Protein AF-A0A5Q0P4W1-F1 (afdb_monomer)

pLDDT: mean 89.22, std 16.87, range [32.12, 98.62]

InterPro domains:
  IPR003615 HNH nuclease [PF13391] (48-100)

Sequence (147 aa):
MVNTSHLDTTSKFFEEASNFTSEAERLIKVRLLQNKFRKSLFELNPSCVVSGFNNSKFLIASHIKPWSLSNEEERIDPYNGVLLTPTFDRLFDQGFISFKLDGEILLSKELSLEDQSFFKIPQHLVIKPFLAQKEYLEFHFDEIFRS

Radius of gyration: 16.8 Å; Cα contacts (8 Å, |Δi|>4): 185; chains: 1; bounding box: 41×38×48 Å

Solvent-accessible surface area (backbone atoms only — not comparable to full-atom values): 8345 Å² total; pe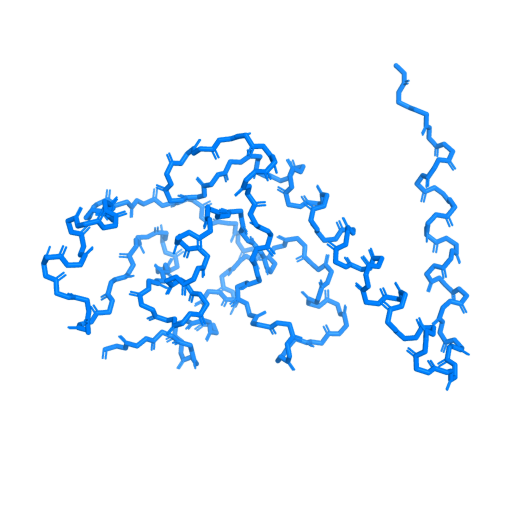r-residue (Å²): 134,83,75,70,72,65,64,59,54,52,55,54,50,59,67,66,56,78,71,62,84,50,69,68,49,49,52,51,51,51,54,52,43,52,51,50,23,40,53,45,33,49,73,74,50,59,32,16,73,86,78,62,54,53,64,70,91,58,46,41,72,40,51,49,46,48,67,90,81,36,55,82,65,54,56,49,38,46,51,33,44,48,34,20,41,68,67,55,37,54,34,39,79,67,6,44,32,51,48,46,89,79,16,40,62,39,74,18,77,83,58,47,74,66,53,37,58,74,72,62,57,74,91,85,44,67,45,83,69,55,81,76,26,41,69,28,36,50,47,26,53,74,75,46,37,44,118

Secondary structure (DSSP, 8-state):
---THHHHHHHHHHHHGGG--SHHHHHHHHHHHHHHHHHHHHHH--S-TTT----TTS-EEEESS-TTT--TTTTT-GGGEEEE-HHHHHHHHTTSEEE-TT-BEEE-TTS-HHHHHHTT--TT-B----GGGHHHHHHIIIII---

Organism: NCBI:txid2662362

Nearest PDB structures (foldseek):
  6yex-assembly1_B  TM=8.111E-01  e=8.938E-13  Vibrio campbellii
  6yjb-assembly1_A  TM=7.953E-01  e=1.291E-12  Vibrio campbellii
  6ghs-assembly1_A-2  TM=5.366E-01  e=4.914E-03  Thermocrispum agreste
  8umf-assembly1_A  TM=5.020E-01  e=2.195E-01  Parasutterella secunda

Structure (mmCIF, N/CA/C/O backbone):
data_AF-A0A5Q0P4W1-F1
#
_entry.id   AF-A0A5Q0P4W1-F1
#
loop_
_atom_site.group_PDB
_atom_site.id
_atom_site.type_symbol
_atom_site.label_atom_id
_atom_site.label_alt_id
_atom_site.label_comp_id
_atom_site.label_asym_id
_atom_site.label_entity_id
_atom_site.label_seq_id
_atom_site.pdbx_PDB_ins_code
_atom_site.Cartn_x
_atom_site.Cartn_y
_atom_site.Cartn_z
_atom_site.occupancy
_atom_site.B_iso_or_equiv
_atom_site.auth_seq_id
_atom_site.auth_comp_id
_atom_site.auth_asym_id
_atom_site.auth_atom_id
_atom_site.pdbx_PDB_model_num
ATOM 1 N N . MET A 1 1 ? 1.875 24.544 -19.695 1.00 35.25 1 MET A N 1
ATOM 2 C CA . MET A 1 1 ? 2.360 23.684 -20.795 1.00 35.25 1 MET A CA 1
ATOM 3 C C . MET A 1 1 ? 3.335 22.693 -20.184 1.00 35.25 1 MET A C 1
ATOM 5 O O . MET A 1 1 ? 4.423 23.098 -19.800 1.00 35.25 1 MET A O 1
ATOM 9 N N . VAL A 1 2 ? 2.907 21.451 -19.944 1.00 35.16 2 VAL A N 1
ATOM 10 C CA . VAL A 1 2 ? 3.794 20.418 -19.387 1.00 35.16 2 VAL A CA 1
ATOM 11 C C . VAL A 1 2 ? 4.708 19.951 -20.515 1.00 35.16 2 VAL A C 1
ATOM 13 O O . VAL A 1 2 ? 4.229 19.608 -21.591 1.00 35.16 2 VAL A O 1
ATOM 16 N N . ASN A 1 3 ? 6.016 20.031 -20.286 1.00 32.12 3 ASN A N 1
ATOM 17 C CA . ASN A 1 3 ? 7.054 19.715 -21.260 1.00 32.12 3 ASN A CA 1
ATOM 18 C C . ASN A 1 3 ? 7.019 18.204 -21.566 1.00 32.12 3 ASN A C 1
ATOM 20 O O . ASN A 1 3 ? 7.471 17.388 -20.764 1.00 32.12 3 ASN A O 1
ATOM 24 N N . THR A 1 4 ? 6.431 17.835 -22.704 1.00 35.47 4 THR A N 1
ATOM 25 C CA . THR A 1 4 ? 6.191 16.455 -23.163 1.00 35.47 4 THR A CA 1
ATOM 26 C C . THR A 1 4 ? 7.466 15.688 -23.536 1.00 35.47 4 THR A C 1
ATOM 28 O O . THR A 1 4 ? 7.410 14.485 -23.757 1.00 35.47 4 THR A O 1
ATOM 31 N N . SER A 1 5 ? 8.632 16.339 -23.538 1.00 40.62 5 SER A N 1
ATOM 32 C CA . SER A 1 5 ? 9.918 15.748 -23.937 1.00 40.62 5 SER A CA 1
ATOM 33 C C . 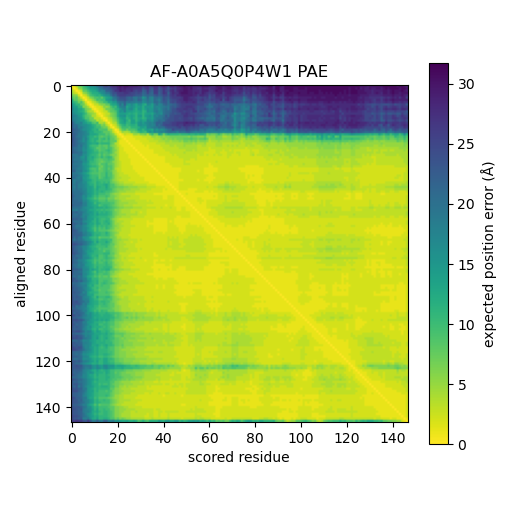SER A 1 5 ? 10.540 14.785 -22.915 1.00 40.62 5 SER A C 1
ATOM 35 O O . SER A 1 5 ? 11.374 13.960 -23.286 1.00 40.62 5 SER A O 1
ATOM 37 N N . HIS A 1 6 ? 10.149 14.857 -21.637 1.00 41.09 6 HIS A N 1
ATOM 38 C CA . HIS A 1 6 ? 10.786 14.077 -20.564 1.00 41.09 6 HIS A CA 1
ATOM 39 C C . HIS A 1 6 ? 10.165 12.684 -20.344 1.00 41.09 6 HIS A C 1
ATOM 41 O O . HIS A 1 6 ? 10.845 11.771 -19.869 1.00 41.09 6 HIS A O 1
ATOM 47 N N . LEU A 1 7 ? 8.880 12.526 -20.689 1.00 40.88 7 LEU A N 1
ATOM 48 C CA . LEU A 1 7 ? 8.149 11.250 -20.650 1.00 40.88 7 LEU A CA 1
ATOM 49 C C . LEU A 1 7 ? 8.605 10.311 -21.779 1.00 40.88 7 LEU A C 1
ATOM 51 O O . LEU A 1 7 ? 8.727 9.107 -21.570 1.00 40.88 7 LEU A O 1
ATOM 55 N N . ASP A 1 8 ? 8.944 10.888 -22.932 1.00 47.66 8 ASP A N 1
ATOM 56 C CA . ASP A 1 8 ? 9.359 10.177 -24.149 1.00 47.66 8 ASP A CA 1
ATOM 57 C C . ASP A 1 8 ? 10.779 9.586 -24.061 1.00 47.66 8 ASP A C 1
ATOM 59 O O . ASP A 1 8 ? 11.125 8.608 -24.723 1.00 47.66 8 ASP A O 1
ATOM 63 N N . THR A 1 9 ? 11.631 10.169 -23.214 1.00 48.12 9 THR A N 1
ATOM 64 C CA . THR A 1 9 ? 12.982 9.650 -22.954 1.00 48.12 9 THR A CA 1
ATOM 65 C C . THR A 1 9 ? 12.962 8.482 -21.978 1.00 48.12 9 THR A C 1
ATOM 67 O O . THR A 1 9 ? 13.799 7.590 -22.073 1.00 48.12 9 THR A O 1
ATOM 70 N N . THR A 1 10 ? 12.020 8.478 -21.028 1.00 52.41 10 THR A N 1
ATOM 71 C CA . THR A 1 10 ? 11.932 7.414 -20.022 1.00 52.41 10 THR A CA 1
ATOM 72 C C . THR A 1 10 ? 11.382 6.131 -20.631 1.00 52.41 10 THR A C 1
ATOM 74 O O . THR A 1 10 ? 11.939 5.073 -20.369 1.00 52.41 10 THR A O 1
ATOM 77 N N . SER A 1 11 ? 10.348 6.216 -21.474 1.00 54.31 11 SER A N 1
ATOM 78 C CA . SER A 1 11 ? 9.784 5.073 -22.211 1.00 54.31 11 SER A CA 1
ATOM 79 C C . SER A 1 11 ? 10.818 4.369 -23.097 1.00 54.31 11 SER A C 1
ATOM 81 O O . SER A 1 11 ? 10.976 3.158 -22.971 1.00 54.31 11 SER A O 1
ATOM 83 N N . LYS A 1 12 ? 11.592 5.119 -23.895 1.00 53.59 12 LYS A N 1
ATOM 84 C CA . LYS A 1 12 ? 12.698 4.570 -24.706 1.00 53.59 12 LYS A CA 1
ATOM 85 C C . LYS A 1 12 ? 13.785 3.8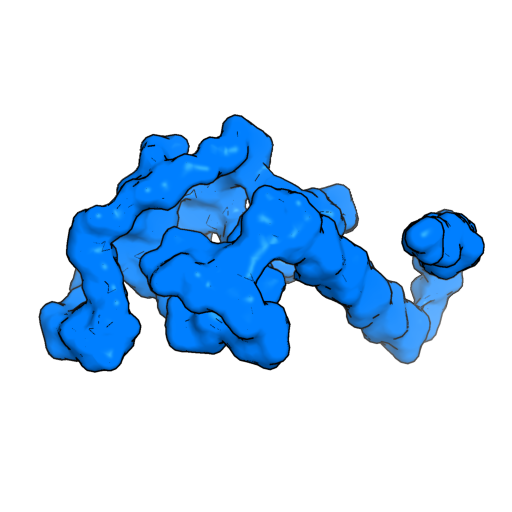87 -23.874 1.00 53.59 12 LYS A C 1
ATOM 87 O O . LYS A 1 12 ? 14.263 2.821 -24.240 1.00 53.59 12 LYS A O 1
ATOM 92 N N . PHE A 1 13 ? 14.132 4.458 -22.720 1.00 58.50 13 PHE A N 1
ATOM 93 C CA . PHE A 1 13 ? 15.086 3.838 -21.796 1.00 58.50 13 PHE A CA 1
ATOM 94 C C . PHE A 1 13 ? 14.594 2.486 -21.261 1.00 58.50 13 PHE A C 1
ATOM 96 O O . PHE A 1 13 ? 15.400 1.591 -21.027 1.00 58.50 13 PHE A O 1
ATOM 103 N N . PHE A 1 14 ? 13.282 2.325 -21.046 1.00 53.34 14 PHE A N 1
ATOM 104 C CA . PHE A 1 14 ? 12.708 1.063 -20.572 1.00 53.34 14 PHE A CA 1
ATOM 105 C C . PHE A 1 14 ? 12.690 -0.034 -21.649 1.00 53.34 14 PHE A C 1
ATOM 107 O O . PHE A 1 14 ? 12.803 -1.202 -21.284 1.00 53.34 14 PHE A O 1
ATOM 114 N N . GLU A 1 15 ? 12.599 0.317 -22.936 1.00 55.91 15 GLU A N 1
ATOM 115 C CA . GLU A 1 15 ? 12.743 -0.645 -24.043 1.00 55.91 15 GLU A CA 1
ATOM 116 C C . GLU A 1 15 ? 14.193 -1.139 -24.190 1.00 55.91 15 GLU A C 1
ATOM 118 O O . GLU A 1 15 ? 14.415 -2.333 -24.367 1.00 55.91 15 GLU A O 1
ATOM 123 N N . GLU A 1 16 ? 15.194 -0.265 -24.032 1.00 54.28 16 GLU A N 1
ATOM 124 C CA . GLU A 1 16 ? 16.622 -0.646 -24.088 1.00 54.28 16 GLU A CA 1
ATOM 125 C C . GLU A 1 16 ? 17.109 -1.379 -22.816 1.00 54.28 16 GLU A C 1
ATOM 127 O O . GLU A 1 16 ? 18.075 -2.146 -22.844 1.00 54.28 16 GLU A O 1
ATOM 132 N N . ALA A 1 17 ? 16.405 -1.199 -21.694 1.00 54.72 17 ALA A N 1
ATOM 133 C CA . ALA A 1 17 ? 16.688 -1.790 -20.383 1.00 54.72 17 ALA A CA 1
ATOM 134 C C . ALA A 1 17 ? 16.491 -3.318 -20.283 1.00 54.72 17 ALA A C 1
ATOM 136 O O . ALA A 1 17 ? 16.680 -3.897 -19.204 1.00 54.72 17 ALA A O 1
ATOM 137 N N . SER A 1 18 ? 16.088 -3.997 -21.360 1.00 54.84 18 SER A N 1
ATOM 138 C CA . SER A 1 18 ? 15.967 -5.460 -21.382 1.00 54.84 18 SER A CA 1
ATOM 139 C C . SER A 1 18 ? 17.326 -6.178 -21.320 1.00 54.84 18 SER A C 1
ATOM 141 O O . SER A 1 18 ? 17.363 -7.363 -21.007 1.00 54.84 18 SER A O 1
ATOM 143 N N . ASN A 1 19 ? 18.437 -5.465 -21.560 1.00 56.41 19 ASN A N 1
ATOM 144 C CA . ASN A 1 19 ? 19.794 -6.021 -21.674 1.00 56.41 19 ASN A CA 1
ATOM 145 C C . ASN A 1 19 ? 20.741 -5.678 -20.507 1.00 56.41 19 ASN A C 1
ATOM 147 O O . ASN A 1 19 ? 21.957 -5.800 -20.642 1.00 56.41 19 ASN A O 1
ATOM 151 N N . PHE A 1 20 ? 20.224 -5.258 -19.352 1.00 66.44 20 PHE A N 1
ATOM 152 C CA . PHE A 1 20 ? 21.071 -4.973 -18.189 1.00 66.44 20 PHE A CA 1
ATOM 153 C C . PHE A 1 20 ? 21.687 -6.250 -17.599 1.00 66.44 20 PHE A C 1
ATOM 155 O O . PHE A 1 20 ? 20.984 -7.128 -17.088 1.00 66.44 20 PHE A O 1
ATOM 162 N N . THR A 1 21 ? 23.016 -6.340 -17.647 1.00 72.19 21 THR A N 1
ATOM 163 C CA . THR A 1 21 ? 23.778 -7.539 -17.251 1.00 72.19 21 THR A CA 1
ATOM 164 C C . THR A 1 21 ? 24.483 -7.378 -15.907 1.00 72.19 21 THR A C 1
ATOM 166 O O . THR A 1 21 ? 24.791 -8.380 -15.262 1.00 72.19 21 THR A O 1
ATOM 169 N N . SER A 1 22 ? 24.681 -6.143 -15.437 1.00 86.69 22 SER A N 1
ATOM 170 C CA . SER A 1 22 ? 25.332 -5.856 -14.156 1.00 86.69 22 SER A CA 1
ATOM 171 C C . SER A 1 22 ? 24.339 -5.600 -13.014 1.00 86.69 22 SER A C 1
ATOM 173 O O . SER A 1 22 ? 23.192 -5.192 -13.213 1.00 86.69 22 SER A O 1
ATOM 175 N N . GLU A 1 23 ? 24.791 -5.805 -11.776 1.00 86.69 23 GLU A N 1
ATOM 176 C CA . GLU A 1 23 ? 24.004 -5.507 -10.571 1.00 86.69 23 GLU A CA 1
ATOM 177 C C . GLU A 1 23 ? 23.666 -4.012 -10.454 1.00 86.69 23 GLU A C 1
ATOM 179 O O . GLU A 1 23 ? 22.534 -3.651 -10.130 1.00 86.69 23 GLU A O 1
ATOM 184 N N . ALA A 1 24 ? 24.616 -3.139 -10.802 1.00 85.88 24 ALA A N 1
ATOM 185 C CA . ALA A 1 24 ? 24.420 -1.692 -10.791 1.00 85.88 24 ALA A CA 1
ATOM 186 C C . ALA A 1 24 ? 23.277 -1.260 -11.724 1.00 85.88 24 ALA A C 1
ATOM 188 O O . ALA A 1 24 ? 22.408 -0.480 -11.333 1.00 85.88 24 ALA A O 1
ATOM 189 N N . GLU A 1 25 ? 23.231 -1.807 -12.938 1.00 85.56 25 GLU A N 1
ATOM 190 C CA . GLU A 1 25 ? 22.163 -1.521 -13.896 1.00 85.56 25 GLU A CA 1
ATOM 191 C C . GLU A 1 25 ? 20.798 -2.037 -13.420 1.00 85.56 25 GLU A C 1
ATOM 193 O O . GLU A 1 25 ? 19.788 -1.339 -13.548 1.00 85.56 25 GLU A O 1
ATOM 198 N N . ARG A 1 26 ? 20.755 -3.225 -12.799 1.00 85.12 26 ARG A N 1
ATOM 199 C CA . ARG A 1 26 ? 19.524 -3.764 -12.199 1.00 85.12 26 ARG A CA 1
ATOM 200 C C . ARG A 1 26 ? 18.986 -2.854 -11.093 1.00 85.12 26 ARG A C 1
ATOM 202 O O . ARG A 1 26 ? 17.787 -2.578 -11.071 1.00 85.12 26 ARG A O 1
ATOM 209 N N . LEU A 1 27 ? 19.851 -2.336 -10.219 1.00 88.00 27 LEU A N 1
ATOM 210 C CA . LEU A 1 27 ? 19.461 -1.386 -9.168 1.00 88.00 27 LEU A CA 1
ATOM 211 C C . LEU A 1 27 ? 18.920 -0.072 -9.750 1.00 88.00 27 LEU A C 1
ATOM 213 O O . LEU A 1 27 ? 17.918 0.457 -9.262 1.00 88.00 27 LEU A O 1
ATOM 217 N N . ILE A 1 28 ? 19.537 0.434 -10.822 1.00 90.38 28 ILE A N 1
ATOM 218 C CA . ILE A 1 28 ? 19.043 1.619 -11.536 1.00 90.38 28 ILE A CA 1
ATOM 219 C C . ILE A 1 28 ? 17.652 1.346 -12.119 1.00 90.38 28 ILE A C 1
ATOM 221 O O . ILE A 1 28 ? 16.741 2.149 -11.899 1.00 90.38 28 ILE A O 1
ATOM 225 N N . LYS A 1 29 ? 17.452 0.201 -12.789 1.00 87.69 29 LYS A N 1
ATOM 226 C CA . LYS A 1 29 ? 16.146 -0.202 -13.340 1.00 87.69 29 LYS A CA 1
ATOM 227 C C . LYS A 1 29 ? 15.072 -0.226 -12.253 1.00 87.69 29 LYS A C 1
ATOM 229 O O . LYS A 1 29 ? 14.034 0.409 -12.423 1.00 87.69 29 LYS A O 1
ATOM 234 N N . VAL A 1 30 ? 15.329 -0.883 -11.117 1.00 89.94 30 VAL A N 1
ATOM 235 C CA . VAL A 1 30 ? 14.384 -0.938 -9.983 1.00 89.94 30 VAL A CA 1
ATOM 236 C C . VAL A 1 30 ? 14.008 0.467 -9.512 1.00 89.94 30 VAL A C 1
ATOM 238 O O . VAL A 1 30 ? 12.824 0.774 -9.375 1.00 89.94 30 VAL A O 1
ATOM 241 N N . ARG A 1 31 ? 14.991 1.357 -9.335 1.00 91.50 31 ARG A N 1
ATOM 242 C CA . ARG A 1 31 ? 14.744 2.737 -8.895 1.00 91.50 31 ARG A CA 1
ATOM 243 C C . ARG A 1 31 ? 13.884 3.521 -9.888 1.00 91.50 31 ARG A C 1
ATOM 245 O O . ARG A 1 31 ? 13.014 4.289 -9.478 1.00 91.50 31 ARG A O 1
ATOM 252 N N . LEU A 1 32 ? 14.115 3.350 -11.189 1.00 92.12 32 LEU A N 1
ATOM 253 C CA . LEU A 1 32 ? 13.318 3.999 -12.232 1.00 92.12 32 LEU A CA 1
ATOM 254 C C . LEU A 1 32 ? 11.874 3.484 -12.247 1.00 92.12 32 LEU A C 1
ATOM 256 O O . LEU A 1 32 ? 10.948 4.294 -12.315 1.00 92.12 32 LEU A O 1
ATOM 260 N N . LEU A 1 33 ? 11.679 2.168 -12.128 1.00 92.81 33 LEU A N 1
ATOM 261 C CA . LEU A 1 33 ? 10.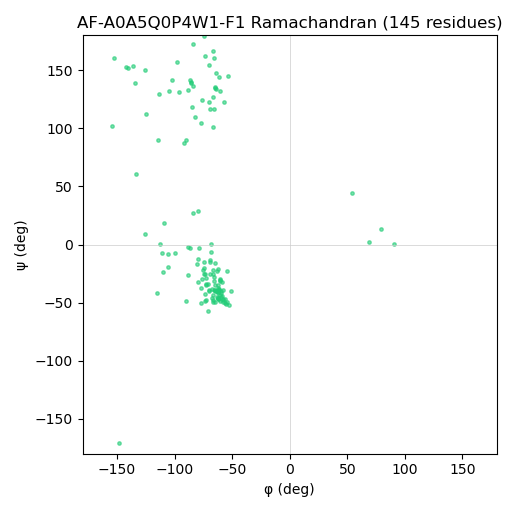352 1.549 -12.065 1.00 92.81 33 LEU A CA 1
ATOM 262 C C . LEU A 1 33 ? 9.574 2.019 -10.830 1.00 92.81 33 LEU A C 1
ATOM 264 O O . LEU A 1 33 ? 8.438 2.462 -10.969 1.00 92.81 33 LEU A O 1
ATOM 268 N N . GLN A 1 34 ? 10.199 2.035 -9.649 1.00 93.50 34 GLN A N 1
ATOM 269 C CA . GLN A 1 34 ? 9.566 2.547 -8.428 1.00 93.50 34 GLN A CA 1
ATOM 270 C C . GLN A 1 34 ? 9.192 4.030 -8.542 1.00 93.50 34 GLN A C 1
ATOM 272 O O . GLN A 1 34 ? 8.113 4.437 -8.114 1.00 93.50 34 GLN A O 1
ATOM 277 N N . ASN A 1 35 ? 10.044 4.850 -9.167 1.00 94.94 35 ASN A N 1
ATOM 278 C CA . ASN A 1 35 ? 9.723 6.255 -9.421 1.00 94.94 35 ASN A CA 1
ATOM 279 C C . ASN A 1 35 ? 8.528 6.413 -10.374 1.00 94.94 35 ASN A C 1
ATOM 281 O O . ASN A 1 35 ? 7.699 7.300 -10.164 1.00 94.94 35 ASN A O 1
ATOM 285 N N . LYS A 1 36 ? 8.436 5.579 -11.417 1.00 94.62 36 LYS A N 1
ATOM 286 C CA . LYS A 1 36 ? 7.305 5.571 -12.357 1.00 94.62 36 LYS A CA 1
ATOM 287 C C . LYS A 1 36 ? 6.015 5.148 -11.655 1.00 94.62 36 LYS A C 1
ATOM 289 O O . LYS A 1 36 ? 5.020 5.865 -11.745 1.00 94.62 36 LYS A O 1
ATOM 294 N N . PHE A 1 37 ? 6.055 4.047 -10.910 1.00 96.94 37 PHE A N 1
ATOM 295 C CA . PHE A 1 37 ? 4.937 3.558 -10.105 1.00 96.94 37 PHE A CA 1
ATOM 296 C C . PHE A 1 37 ? 4.439 4.636 -9.136 1.00 96.94 37 PHE A C 1
ATOM 298 O O . PHE A 1 37 ? 3.272 5.022 -9.174 1.00 96.94 37 PHE A O 1
ATOM 305 N N . ARG A 1 38 ? 5.354 5.239 -8.364 1.00 97.38 38 ARG A N 1
ATOM 306 C CA . ARG A 1 38 ? 5.032 6.332 -7.441 1.00 97.38 38 ARG A CA 1
ATOM 307 C C . ARG A 1 38 ? 4.321 7.488 -8.138 1.00 97.38 38 ARG A C 1
ATOM 309 O O . ARG A 1 38 ? 3.307 7.952 -7.632 1.00 97.38 38 ARG A O 1
ATOM 316 N N . LYS A 1 39 ? 4.844 7.979 -9.268 1.00 97.00 39 LYS A N 1
ATOM 317 C CA . LYS A 1 39 ? 4.210 9.082 -10.015 1.00 97.00 39 LYS A CA 1
ATOM 318 C C . LYS A 1 39 ? 2.786 8.724 -10.441 1.00 97.00 39 LYS A C 1
ATOM 320 O O . LYS A 1 39 ? 1.883 9.524 -10.230 1.00 97.00 39 LYS A O 1
ATOM 325 N N . SER A 1 40 ? 2.603 7.507 -10.943 1.00 96.94 40 SER A N 1
ATOM 326 C CA . SER A 1 40 ? 1.308 7.006 -11.413 1.00 96.94 40 SER A CA 1
ATOM 327 C C . SER A 1 40 ? 0.272 6.948 -10.278 1.00 96.94 40 SER A C 1
ATOM 329 O O . SER A 1 40 ? -0.876 7.332 -10.473 1.00 96.94 40 SER A O 1
ATOM 331 N N . LEU A 1 41 ? 0.679 6.577 -9.055 1.00 96.81 41 LEU A N 1
ATOM 332 C CA . LEU A 1 41 ? -0.210 6.624 -7.884 1.00 96.81 41 LEU A CA 1
ATOM 333 C C . LEU A 1 41 ? -0.648 8.043 -7.511 1.00 96.81 41 LEU A C 1
ATOM 335 O O . LEU A 1 41 ? -1.807 8.253 -7.161 1.00 96.81 41 LEU A O 1
ATOM 339 N N . PHE A 1 42 ? 0.253 9.026 -7.594 1.00 96.88 42 PHE A N 1
ATOM 340 C CA . PHE A 1 42 ? -0.104 10.425 -7.336 1.00 96.88 42 PHE A CA 1
ATOM 341 C C . PHE A 1 42 ? -1.073 10.990 -8.377 1.00 96.88 42 PHE A C 1
ATOM 343 O O . PHE A 1 42 ? -1.880 11.851 -8.035 1.00 96.88 42 PHE A O 1
ATOM 350 N N . GLU A 1 43 ? -1.005 10.521 -9.623 1.00 96.44 43 GLU A N 1
ATOM 351 C CA . GLU A 1 43 ? -1.973 10.875 -10.666 1.00 96.44 43 GLU A CA 1
ATOM 352 C C . GLU A 1 43 ? -3.345 10.231 -10.411 1.00 96.44 43 GLU A C 1
ATOM 354 O O . GLU A 1 43 ? -4.368 10.857 -10.683 1.00 96.44 43 GLU A O 1
ATOM 359 N N . LEU A 1 44 ? -3.373 9.018 -9.842 1.00 94.38 44 LEU A N 1
ATOM 360 C CA . LEU A 1 44 ? -4.600 8.274 -9.552 1.00 94.38 44 LEU A CA 1
ATOM 361 C C . LEU A 1 44 ? -5.336 8.794 -8.304 1.00 94.38 44 LEU A C 1
ATOM 363 O O . LEU A 1 44 ? -6.540 9.045 -8.348 1.00 94.38 44 LEU A O 1
ATOM 367 N N . ASN A 1 45 ? -4.627 8.950 -7.182 1.00 93.50 45 ASN A N 1
ATOM 368 C CA . ASN A 1 45 ? -5.173 9.472 -5.929 1.00 93.50 45 ASN A CA 1
ATOM 369 C C . ASN A 1 45 ? -4.053 10.108 -5.074 1.00 93.50 45 ASN A C 1
ATOM 371 O O . ASN A 1 45 ? -3.317 9.381 -4.408 1.00 93.50 45 ASN A O 1
ATOM 375 N N . PRO A 1 46 ? -3.918 11.449 -5.029 1.00 96.62 46 PRO A N 1
ATOM 376 C CA . PRO A 1 46 ? -2.773 12.145 -4.426 1.00 96.62 46 PRO A CA 1
ATOM 377 C C . PRO A 1 46 ? -2.827 12.262 -2.888 1.00 96.62 46 PRO A C 1
ATOM 379 O O . PRO A 1 46 ? -2.303 13.221 -2.316 1.00 96.62 46 PRO A O 1
ATOM 382 N N . SER A 1 47 ? -3.473 11.325 -2.193 1.00 97.88 47 SER A N 1
ATOM 383 C CA . SER A 1 47 ? -3.650 11.376 -0.739 1.00 97.88 47 SER A CA 1
ATOM 384 C C . SER A 1 47 ? -3.529 10.004 -0.085 1.00 97.88 47 SER A C 1
ATOM 386 O O . SER A 1 47 ? -3.804 8.982 -0.706 1.00 97.88 47 SER A O 1
ATOM 388 N N . CYS A 1 48 ? -3.115 9.991 1.184 1.00 98.31 48 CYS A N 1
ATOM 389 C CA . CYS A 1 48 ? -3.112 8.793 2.011 1.00 98.31 48 CYS A CA 1
ATOM 390 C C . CYS A 1 48 ? -4.521 8.200 2.069 1.00 98.31 48 CYS A C 1
ATOM 392 O O . CYS A 1 48 ? -5.438 8.877 2.537 1.00 98.31 48 CYS A O 1
ATOM 394 N N . VAL A 1 49 ? -4.687 6.938 1.676 1.00 97.50 49 VAL A N 1
ATOM 395 C CA . VAL A 1 49 ? -6.013 6.298 1.651 1.00 97.50 49 VAL A CA 1
ATOM 396 C C . VAL A 1 49 ? -6.610 6.110 3.052 1.00 97.50 49 VAL A C 1
ATOM 398 O O . VAL A 1 49 ? -7.825 6.031 3.183 1.00 97.50 49 VAL A O 1
ATOM 401 N N . VAL A 1 50 ? -5.773 6.101 4.100 1.00 97.62 50 VAL A N 1
ATOM 402 C CA . VAL A 1 50 ? -6.213 5.946 5.497 1.00 97.62 50 VAL A CA 1
ATOM 403 C C . VAL A 1 50 ? -6.517 7.283 6.177 1.00 97.62 50 VAL A C 1
ATOM 405 O O . VAL A 1 50 ? -7.560 7.434 6.804 1.00 97.62 50 VAL A O 1
ATOM 408 N N . SER A 1 51 ? -5.617 8.266 6.076 1.00 96.56 51 SER A N 1
ATOM 409 C CA . SER A 1 51 ? -5.738 9.538 6.813 1.00 96.56 51 SER A CA 1
ATOM 410 C C . SER A 1 51 ? -6.152 10.743 5.980 1.00 96.56 51 SER A C 1
ATOM 412 O O . SER A 1 51 ? -6.333 11.823 6.539 1.00 96.56 51 SER A O 1
ATOM 414 N N . GLY A 1 52 ? -6.214 10.621 4.653 1.00 96.69 52 GLY A N 1
ATOM 415 C CA . GLY A 1 52 ? -6.434 11.748 3.742 1.00 96.69 52 GLY A CA 1
ATOM 416 C C . GLY A 1 52 ? -5.266 12.743 3.664 1.00 96.69 52 GLY A C 1
ATOM 417 O O . GLY A 1 52 ? -5.350 13.741 2.949 1.00 96.69 52 GLY A O 1
ATOM 418 N N . PHE A 1 53 ? -4.158 12.499 4.373 1.00 97.75 53 PHE A N 1
ATOM 419 C CA . PHE A 1 53 ? -2.973 13.355 4.335 1.00 97.75 53 PHE A CA 1
ATOM 420 C C . PHE A 1 53 ? -2.388 13.421 2.917 1.00 97.75 53 PHE A C 1
ATOM 422 O O . PHE A 1 53 ? -2.190 12.387 2.290 1.00 97.75 53 PHE A O 1
ATOM 429 N N . ASN A 1 54 ? -2.084 14.615 2.405 1.00 97.69 54 ASN A N 1
ATOM 430 C CA . ASN A 1 54 ? -1.776 14.824 0.981 1.00 97.69 54 ASN A CA 1
ATOM 431 C C . ASN A 1 54 ? -0.433 15.529 0.709 1.00 97.69 54 ASN A C 1
ATOM 433 O O . ASN A 1 54 ? -0.133 15.879 -0.433 1.00 97.69 54 ASN A O 1
ATOM 437 N N . ASN A 1 55 ? 0.418 15.729 1.723 1.00 97.69 55 ASN A N 1
ATOM 438 C CA . ASN A 1 55 ? 1.764 16.246 1.475 1.00 97.69 55 ASN A CA 1
ATOM 439 C C . ASN A 1 55 ? 2.655 15.128 0.923 1.00 97.69 55 ASN A C 1
ATOM 441 O O . ASN A 1 55 ? 3.142 14.264 1.657 1.00 97.69 55 ASN A O 1
ATOM 445 N N . SER A 1 56 ? 2.899 15.193 -0.384 1.00 96.50 56 SER A N 1
ATOM 446 C CA . SER A 1 56 ? 3.620 14.182 -1.157 1.00 96.50 56 SER A CA 1
ATOM 447 C C . SER A 1 56 ? 5.012 13.837 -0.626 1.00 96.50 56 SER A C 1
ATOM 449 O O . SER A 1 56 ? 5.496 12.737 -0.886 1.00 96.50 56 SER A O 1
ATOM 451 N N . LYS A 1 57 ? 5.655 14.728 0.140 1.00 97.06 57 LYS A N 1
ATOM 452 C CA . LYS A 1 57 ? 6.982 14.491 0.729 1.00 97.06 57 LYS A CA 1
ATOM 453 C C . LYS A 1 57 ? 6.991 13.384 1.783 1.00 97.06 57 LYS A C 1
ATOM 455 O O . LYS A 1 57 ? 8.040 12.791 1.998 1.00 97.06 57 LYS A O 1
ATOM 460 N N . PHE A 1 58 ? 5.854 13.117 2.424 1.00 97.62 58 PHE A N 1
ATOM 461 C CA . PHE A 1 58 ? 5.756 12.124 3.500 1.00 97.62 58 PHE A CA 1
ATOM 462 C C . PHE A 1 58 ? 4.907 10.911 3.129 1.00 97.62 58 PHE A C 1
ATOM 464 O O . PHE A 1 58 ? 4.735 10.024 3.955 1.00 97.62 58 PHE A O 1
ATOM 471 N N . LEU A 1 59 ? 4.360 10.865 1.916 1.00 98.50 59 LEU A N 1
ATOM 472 C CA . LEU A 1 59 ? 3.606 9.704 1.459 1.00 98.50 59 LEU A CA 1
ATOM 473 C C . LEU A 1 59 ? 4.543 8.663 0.860 1.00 98.50 59 LEU A C 1
ATOM 475 O O . LEU A 1 59 ? 5.462 9.004 0.111 1.00 98.50 59 LEU A O 1
ATOM 479 N N . ILE A 1 60 ? 4.271 7.400 1.141 1.00 98.44 60 ILE A N 1
ATOM 480 C CA . ILE A 1 60 ? 4.921 6.232 0.558 1.00 98.44 60 ILE A CA 1
ATOM 481 C C . ILE A 1 60 ? 3.981 5.652 -0.498 1.00 98.44 60 ILE A C 1
ATOM 483 O O . ILE A 1 60 ? 2.764 5.692 -0.345 1.00 98.44 60 ILE A O 1
ATOM 487 N N . ALA A 1 61 ? 4.567 5.195 -1.602 1.00 98.12 61 ALA A N 1
ATOM 488 C CA . ALA A 1 61 ? 3.872 4.437 -2.633 1.00 98.12 61 ALA A CA 1
ATOM 489 C C . ALA A 1 61 ? 3.991 2.960 -2.255 1.00 98.12 61 ALA A C 1
ATOM 491 O O . ALA A 1 61 ? 4.996 2.338 -2.595 1.00 98.12 61 ALA A O 1
ATOM 492 N N . SER A 1 62 ? 3.025 2.465 -1.485 1.00 98.19 62 SER A N 1
ATOM 493 C CA . SER A 1 62 ? 2.996 1.083 -1.001 1.00 98.19 62 SER A CA 1
ATOM 494 C C . SER A 1 62 ? 2.354 0.192 -2.058 1.00 98.19 62 SER A C 1
ATOM 496 O O . SER A 1 62 ? 1.378 0.595 -2.701 1.00 98.19 62 SER A O 1
ATOM 498 N N . HIS A 1 63 ? 2.919 -0.999 -2.255 1.00 98.44 63 HIS A N 1
ATOM 499 C CA . HIS A 1 63 ? 2.332 -2.022 -3.114 1.00 98.44 63 HIS A CA 1
ATOM 500 C C . HIS A 1 63 ? 1.286 -2.818 -2.336 1.00 98.44 63 HIS A C 1
ATOM 502 O O . HIS A 1 63 ? 1.546 -3.231 -1.211 1.00 98.44 63 HIS A O 1
ATOM 508 N N . ILE A 1 64 ? 0.133 -3.089 -2.952 1.00 98.44 64 ILE A N 1
ATOM 509 C CA . ILE A 1 64 ? -0.898 -3.940 -2.343 1.00 98.44 64 ILE A CA 1
ATOM 510 C C . ILE A 1 64 ? -0.413 -5.395 -2.335 1.00 98.44 64 ILE A C 1
ATOM 512 O O . ILE A 1 64 ? -0.253 -5.996 -1.279 1.00 98.44 64 ILE A O 1
ATOM 516 N N . LYS A 1 65 ? -0.082 -5.948 -3.503 1.00 98.31 65 LYS A N 1
ATOM 517 C CA . LYS A 1 65 ? 0.690 -7.186 -3.622 1.00 98.31 65 LYS A CA 1
ATOM 518 C C . LYS A 1 65 ? 2.179 -6.841 -3.549 1.00 98.31 65 LYS A C 1
ATOM 520 O O . LYS A 1 65 ? 2.665 -6.144 -4.441 1.00 98.31 65 LYS A O 1
ATOM 525 N N . PRO A 1 66 ? 2.945 -7.335 -2.558 1.00 97.56 66 PRO A N 1
ATOM 526 C CA . PRO A 1 66 ? 4.330 -6.913 -2.356 1.00 97.56 66 PRO A CA 1
ATOM 527 C C . PRO A 1 66 ? 5.213 -7.046 -3.604 1.00 97.56 66 PRO A C 1
ATOM 529 O O . PRO A 1 66 ? 5.101 -8.002 -4.376 1.00 97.56 66 PRO A O 1
ATOM 532 N N . TRP A 1 67 ? 6.160 -6.118 -3.772 1.00 95.75 67 TRP A N 1
ATOM 533 C CA . TRP A 1 67 ? 7.086 -6.076 -4.915 1.00 95.75 67 TRP A CA 1
ATOM 534 C C . TRP A 1 67 ? 7.811 -7.408 -5.176 1.00 95.75 67 TRP A C 1
ATOM 536 O O . TRP A 1 67 ? 8.019 -7.803 -6.328 1.00 95.75 67 TRP A O 1
ATOM 546 N N . SER A 1 68 ? 8.222 -8.095 -4.106 1.00 95.25 68 SER A N 1
ATOM 547 C CA . SER A 1 68 ? 8.934 -9.377 -4.165 1.00 95.25 68 SER A CA 1
ATOM 548 C C . SER A 1 68 ? 8.081 -10.511 -4.733 1.00 95.25 68 SER A C 1
ATOM 550 O O . SER A 1 68 ? 8.637 -11.421 -5.342 1.00 95.25 68 SER A O 1
ATOM 552 N N . LEU A 1 69 ? 6.759 -10.435 -4.566 1.00 97.00 69 LEU A N 1
ATOM 553 C CA . LEU A 1 69 ? 5.780 -11.420 -5.034 1.00 97.00 69 LEU A CA 1
ATOM 554 C C . LEU A 1 69 ? 5.106 -10.995 -6.347 1.00 97.00 69 LEU A C 1
ATOM 556 O O . LEU A 1 69 ? 4.370 -11.774 -6.947 1.00 97.00 69 LEU A O 1
ATOM 560 N N . SER A 1 70 ? 5.366 -9.767 -6.795 1.00 97.12 70 SER A N 1
ATOM 561 C CA . SER A 1 70 ? 4.825 -9.202 -8.026 1.00 97.12 70 SER A CA 1
ATOM 562 C C . SER A 1 70 ? 5.680 -9.547 -9.250 1.00 97.12 70 SER A C 1
ATOM 564 O O . SER A 1 70 ? 6.917 -9.515 -9.192 1.00 97.12 70 SER A O 1
ATOM 566 N N . ASN A 1 71 ? 5.019 -9.820 -10.374 1.00 95.62 71 ASN A N 1
ATOM 567 C CA . ASN A 1 71 ? 5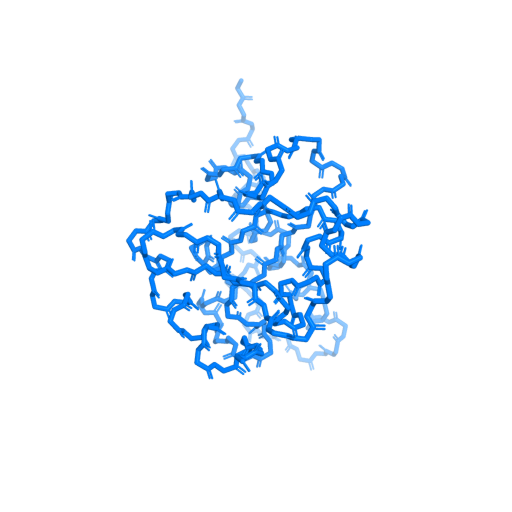.627 -9.931 -11.699 1.00 95.62 71 ASN A CA 1
ATOM 568 C C . ASN A 1 71 ? 6.010 -8.540 -12.264 1.00 95.62 71 ASN A C 1
ATOM 570 O O . ASN A 1 71 ? 5.845 -7.514 -11.602 1.00 95.62 71 ASN A O 1
ATOM 574 N N . GLU A 1 72 ? 6.592 -8.481 -13.467 1.00 91.88 72 GLU A N 1
ATOM 575 C CA . GLU A 1 72 ? 7.071 -7.210 -14.037 1.00 91.88 72 GLU A CA 1
ATOM 576 C C . GLU A 1 72 ? 5.953 -6.198 -14.329 1.00 91.88 72 GLU A C 1
ATOM 578 O O . GLU A 1 72 ? 6.172 -5.000 -14.139 1.00 91.88 72 GLU A O 1
ATOM 583 N N . GLU A 1 73 ? 4.772 -6.666 -14.736 1.00 94.56 73 GLU A N 1
ATOM 584 C CA . GLU A 1 73 ? 3.603 -5.829 -15.026 1.00 94.56 73 GLU A CA 1
ATOM 585 C C . GLU A 1 73 ? 2.990 -5.296 -13.724 1.00 94.56 73 GLU A C 1
ATOM 587 O O . GLU A 1 73 ? 2.822 -4.088 -13.560 1.00 94.56 73 GLU A O 1
ATOM 592 N N . GLU A 1 74 ? 2.787 -6.177 -12.742 1.00 96.88 74 GLU A N 1
ATOM 593 C CA . GLU A 1 74 ? 2.238 -5.853 -11.417 1.00 96.88 74 GLU A CA 1
ATOM 594 C C . GLU A 1 74 ? 3.108 -4.838 -10.653 1.00 96.88 74 GLU A C 1
ATOM 596 O O . GLU A 1 74 ? 2.607 -4.041 -9.862 1.00 96.88 74 GLU A O 1
ATOM 601 N N . ARG A 1 75 ? 4.430 -4.830 -10.878 1.00 95.19 75 ARG A N 1
ATOM 602 C CA . ARG A 1 75 ? 5.366 -3.895 -10.220 1.00 95.19 75 ARG A CA 1
ATOM 603 C C . ARG A 1 75 ? 5.204 -2.444 -10.663 1.00 95.19 75 ARG A C 1
ATOM 605 O O . ARG A 1 75 ? 5.601 -1.542 -9.920 1.00 95.19 75 ARG A O 1
ATOM 612 N N . ILE A 1 76 ? 4.685 -2.220 -11.868 1.00 94.69 76 ILE A N 1
ATOM 613 C CA . ILE A 1 76 ? 4.464 -0.882 -12.433 1.00 94.69 76 ILE A CA 1
ATOM 614 C C . ILE A 1 76 ? 2.990 -0.515 -12.562 1.00 94.69 76 ILE A C 1
ATOM 616 O O . ILE A 1 76 ? 2.699 0.634 -12.895 1.00 94.69 76 ILE A O 1
ATOM 620 N N . ASP A 1 77 ? 2.088 -1.459 -12.307 1.00 97.25 77 ASP A N 1
ATOM 621 C CA . ASP A 1 77 ? 0.651 -1.239 -12.345 1.00 97.25 77 ASP A CA 1
ATOM 622 C C . ASP A 1 77 ? 0.225 -0.271 -11.226 1.00 97.25 77 ASP A C 1
ATOM 624 O O . ASP A 1 77 ? 0.362 -0.608 -10.049 1.00 97.25 77 ASP A O 1
ATOM 628 N N . PRO A 1 78 ? -0.312 0.925 -11.540 1.00 97.12 78 PRO A N 1
ATOM 629 C CA . PRO A 1 78 ? -0.800 1.848 -10.518 1.00 97.12 78 PRO A CA 1
ATOM 630 C C . PRO A 1 78 ? -1.956 1.281 -9.684 1.00 97.12 78 PRO A C 1
ATOM 632 O O . PRO A 1 78 ? -2.188 1.763 -8.580 1.00 97.12 78 PRO A O 1
ATOM 635 N N . TYR A 1 79 ? -2.687 0.275 -10.166 1.00 98.00 79 TYR A N 1
ATOM 636 C CA . TYR A 1 79 ? -3.737 -0.368 -9.378 1.00 98.00 79 TYR A CA 1
ATOM 637 C C . TYR A 1 79 ? -3.184 -1.376 -8.368 1.00 98.00 79 TYR A C 1
ATOM 639 O O . TYR A 1 79 ? -3.884 -1.710 -7.421 1.00 98.00 79 TYR A O 1
ATOM 647 N N . ASN A 1 80 ? -1.912 -1.769 -8.460 1.00 98.44 80 ASN A N 1
ATOM 648 C CA . ASN A 1 80 ? -1.237 -2.538 -7.414 1.00 98.44 80 ASN A CA 1
ATOM 649 C C . ASN A 1 80 ? -0.680 -1.646 -6.291 1.00 98.44 80 ASN A C 1
ATOM 651 O O . ASN A 1 80 ? 0.328 -1.968 -5.664 1.00 98.44 80 ASN A O 1
ATOM 655 N N . GLY A 1 81 ? -1.268 -0.476 -6.049 1.00 97.94 81 GLY A N 1
ATOM 656 C CA . GLY A 1 81 ? -0.713 0.442 -5.070 1.00 97.94 81 GLY A CA 1
ATOM 657 C C . GLY A 1 81 ? -1.701 1.375 -4.411 1.00 97.94 81 GLY A C 1
ATOM 658 O O . GLY A 1 81 ? -2.800 1.640 -4.9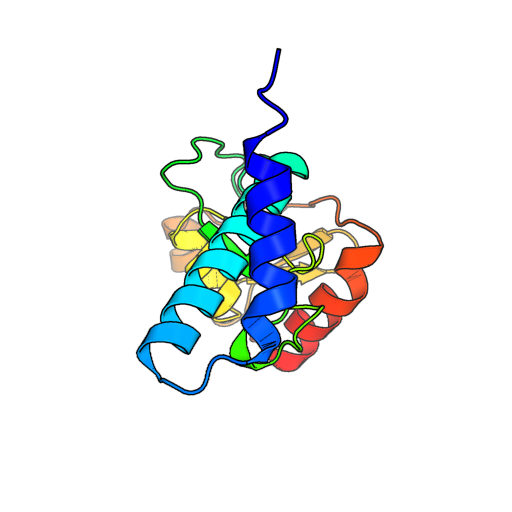02 1.00 97.94 81 GLY A O 1
ATOM 659 N N . VAL A 1 82 ? -1.252 1.892 -3.273 1.00 98.19 82 VAL A N 1
ATOM 660 C CA . VAL A 1 82 ? -1.923 2.919 -2.482 1.00 98.19 82 VAL A CA 1
ATOM 661 C C . VAL A 1 82 ? -0.892 3.907 -1.943 1.00 98.19 82 VAL A C 1
ATOM 663 O O . VAL A 1 82 ? 0.273 3.572 -1.719 1.00 98.19 82 VAL A O 1
ATOM 666 N N . LEU A 1 83 ? -1.315 5.152 -1.725 1.00 98.62 83 LEU A N 1
ATOM 667 C CA . LEU A 1 83 ? -0.508 6.106 -0.973 1.00 98.62 83 LEU A CA 1
ATOM 668 C C . LEU A 1 83 ? -0.824 5.977 0.514 1.00 98.62 83 LEU A C 1
ATOM 670 O O . LEU A 1 83 ? -1.991 5.970 0.908 1.00 98.62 83 LEU A O 1
ATOM 674 N N . LEU A 1 84 ? 0.219 5.915 1.338 1.00 98.56 84 LEU A N 1
ATOM 675 C CA . LEU A 1 84 ? 0.117 5.792 2.792 1.00 98.56 84 LEU A CA 1
ATOM 676 C C . LEU A 1 84 ? 1.107 6.733 3.484 1.00 98.56 84 LEU A C 1
ATOM 678 O O . LEU A 1 84 ? 2.137 7.100 2.920 1.00 98.56 84 LEU A O 1
ATOM 682 N N . THR A 1 85 ? 0.809 7.155 4.713 1.00 98.56 85 THR A N 1
ATOM 683 C CA . THR A 1 85 ? 1.840 7.753 5.581 1.00 98.56 85 THR A CA 1
ATOM 684 C C . THR A 1 85 ? 2.777 6.651 6.090 1.00 98.56 85 THR A C 1
ATOM 686 O O . THR A 1 85 ? 2.377 5.489 6.083 1.00 98.56 85 THR A O 1
ATOM 689 N N . PRO A 1 86 ? 3.985 6.967 6.599 1.00 98.38 86 PRO A N 1
ATOM 690 C CA . PRO A 1 86 ? 4.959 5.940 6.978 1.00 98.38 86 PRO A CA 1
ATOM 691 C C . PRO A 1 86 ? 4.442 4.965 8.041 1.00 98.38 86 PRO A C 1
ATOM 693 O O . PRO A 1 86 ? 4.777 3.787 8.032 1.00 98.38 86 PRO A O 1
ATOM 696 N N . THR A 1 87 ? 3.586 5.445 8.944 1.00 98.25 87 THR A N 1
ATOM 697 C CA . THR A 1 87 ? 2.933 4.602 9.949 1.00 98.25 87 THR A CA 1
ATOM 698 C C . THR A 1 87 ? 1.956 3.614 9.316 1.00 98.25 87 THR A C 1
ATOM 700 O O . THR A 1 87 ? 2.022 2.428 9.618 1.00 98.25 87 THR A O 1
ATOM 703 N N . PHE A 1 88 ? 1.060 4.076 8.436 1.00 98.50 88 PHE A N 1
ATOM 704 C CA . PHE A 1 88 ? 0.070 3.186 7.823 1.00 98.50 88 PHE A CA 1
ATOM 705 C C . PHE A 1 88 ? 0.686 2.256 6.786 1.00 98.50 88 PHE A C 1
ATOM 707 O O . PHE A 1 88 ? 0.264 1.113 6.708 1.00 98.50 88 PHE A O 1
ATOM 714 N N . ASP A 1 89 ? 1.708 2.714 6.063 1.00 98.62 89 ASP A N 1
ATOM 715 C CA . ASP A 1 89 ? 2.547 1.881 5.199 1.00 98.62 89 ASP A CA 1
ATOM 716 C C . ASP A 1 89 ? 3.099 0.692 5.983 1.00 98.62 89 ASP A C 1
ATOM 718 O O . ASP A 1 89 ? 2.840 -0.455 5.638 1.00 98.62 89 ASP A O 1
ATOM 722 N N . ARG A 1 90 ? 3.731 0.953 7.135 1.00 98.31 90 ARG A N 1
ATOM 723 C CA . ARG A 1 90 ? 4.284 -0.118 7.963 1.00 98.31 90 ARG A CA 1
ATOM 724 C C . ARG A 1 90 ? 3.223 -1.081 8.490 1.00 98.31 90 ARG A C 1
ATOM 726 O O . ARG A 1 90 ? 3.469 -2.283 8.516 1.00 98.31 90 ARG A O 1
ATOM 733 N N . LEU A 1 91 ? 2.074 -0.570 8.929 1.00 98.31 91 LEU A N 1
ATOM 734 C CA . LEU A 1 91 ? 0.971 -1.405 9.410 1.00 98.31 91 LEU A CA 1
ATOM 735 C C . LEU A 1 91 ? 0.390 -2.273 8.286 1.00 98.31 91 LEU A C 1
ATOM 737 O O . LEU A 1 91 ? 0.062 -3.432 8.522 1.00 98.31 91 LEU A O 1
ATOM 741 N N . PHE A 1 92 ? 0.277 -1.725 7.079 1.00 98.44 92 PHE A N 1
ATOM 742 C CA . PHE A 1 92 ? -0.282 -2.408 5.919 1.00 98.44 92 PHE A CA 1
ATOM 743 C C . PHE A 1 92 ? 0.677 -3.470 5.365 1.00 98.44 92 PHE A C 1
ATOM 745 O O . PHE A 1 92 ? 0.293 -4.629 5.220 1.00 98.44 92 PHE A O 1
ATOM 752 N N . ASP A 1 93 ? 1.949 -3.119 5.166 1.00 97.81 93 ASP A N 1
ATOM 753 C CA . ASP A 1 93 ? 2.997 -4.032 4.689 1.00 97.81 93 ASP A CA 1
ATOM 754 C C . ASP A 1 93 ? 3.217 -5.222 5.634 1.00 97.81 93 ASP A C 1
ATOM 756 O O . ASP A 1 93 ? 3.594 -6.310 5.204 1.00 97.81 93 ASP A O 1
ATOM 760 N N . GLN A 1 94 ? 3.006 -5.026 6.940 1.00 97.56 94 GLN A N 1
ATOM 761 C CA . GLN A 1 94 ? 3.128 -6.093 7.936 1.00 97.56 94 GLN A CA 1
ATOM 762 C C . GLN A 1 94 ? 1.833 -6.880 8.165 1.00 97.56 94 GLN A C 1
ATOM 764 O O . GLN A 1 94 ? 1.849 -7.821 8.961 1.00 97.56 94 GLN A O 1
ATOM 769 N N . GLY A 1 95 ? 0.738 -6.512 7.495 1.00 98.12 95 GLY A N 1
ATOM 770 C CA . GLY A 1 95 ? -0.545 -7.201 7.600 1.00 98.12 95 GLY A CA 1
ATOM 771 C C . GLY A 1 95 ? -1.361 -6.862 8.846 1.00 98.12 95 GLY A C 1
ATOM 772 O O . GLY A 1 95 ? -2.320 -7.565 9.149 1.00 98.12 95 GLY A O 1
ATOM 773 N N . PHE A 1 96 ? -1.011 -5.807 9.586 1.00 98.31 96 PHE A N 1
ATOM 774 C CA . PHE A 1 96 ? -1.800 -5.350 10.736 1.00 98.31 96 PHE A CA 1
ATOM 775 C C . PHE A 1 96 ? -3.067 -4.604 10.319 1.00 98.31 96 PHE A C 1
ATOM 777 O O . PHE A 1 96 ? -4.067 -4.650 11.034 1.00 98.31 96 PHE A O 1
ATOM 784 N N . ILE A 1 97 ? -3.032 -3.938 9.163 1.00 98.06 97 ILE A N 1
ATOM 785 C CA . ILE A 1 97 ? -4.221 -3.388 8.512 1.00 98.06 97 ILE A CA 1
ATOM 786 C C . ILE A 1 97 ? -4.323 -3.901 7.076 1.00 98.06 97 ILE A C 1
ATOM 788 O O . ILE A 1 97 ? -3.310 -4.154 6.430 1.00 98.06 97 ILE A O 1
ATOM 792 N N . SER A 1 98 ? -5.545 -4.029 6.574 1.00 97.75 98 SER A N 1
ATOM 793 C CA . SER A 1 98 ? -5.851 -4.316 5.168 1.00 97.75 98 SER A CA 1
ATOM 794 C C . SER A 1 98 ? -7.183 -3.652 4.790 1.00 97.75 98 SER A C 1
ATOM 796 O O . SER A 1 98 ? -7.726 -2.867 5.572 1.00 97.75 98 SER A O 1
ATOM 798 N N . PHE A 1 99 ? -7.725 -3.946 3.611 1.00 97.44 99 PHE A N 1
ATOM 799 C CA . PHE A 1 99 ? -9.047 -3.491 3.185 1.00 97.44 99 PHE A CA 1
ATOM 800 C C . PHE A 1 99 ? -9.830 -4.643 2.567 1.00 97.44 99 PHE A C 1
ATOM 802 O O . PHE A 1 99 ? -9.297 -5.414 1.772 1.00 97.44 99 PHE A O 1
ATOM 809 N N . LYS A 1 100 ? -11.120 -4.727 2.890 1.00 95.12 100 LYS A N 1
ATOM 810 C CA . LYS A 1 100 ? -12.066 -5.586 2.176 1.00 95.12 100 LYS A CA 1
ATOM 811 C C . LYS A 1 100 ? -12.264 -5.098 0.739 1.00 95.12 100 LYS A C 1
ATOM 813 O O . LYS A 1 100 ? -11.971 -3.953 0.392 1.00 95.12 100 LYS A O 1
ATOM 818 N N . LEU A 1 101 ? -12.878 -5.946 -0.084 1.00 94.69 101 LEU A N 1
ATOM 819 C CA . LEU A 1 101 ? -13.228 -5.628 -1.474 1.00 94.69 101 LEU A CA 1
ATOM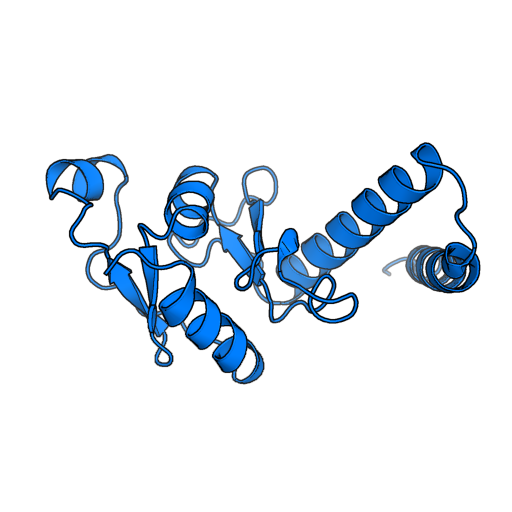 820 C C . LEU A 1 101 ? -14.241 -4.485 -1.633 1.00 94.69 101 LEU A C 1
ATOM 822 O O . LEU A 1 101 ? -14.316 -3.874 -2.700 1.00 94.69 101 LEU A O 1
ATOM 826 N N . ASP A 1 102 ? -15.035 -4.212 -0.598 1.00 93.81 102 ASP A N 1
ATOM 827 C CA . ASP A 1 102 ? -15.943 -3.062 -0.523 1.00 93.81 102 ASP A CA 1
ATOM 828 C C . ASP A 1 102 ? -15.261 -1.793 0.023 1.00 93.81 102 ASP A C 1
ATOM 830 O O . ASP A 1 102 ? -15.872 -0.726 0.042 1.00 93.81 102 ASP A O 1
ATOM 834 N N . GLY A 1 103 ? -13.984 -1.896 0.404 1.00 94.06 103 GLY A N 1
ATOM 835 C CA . GLY A 1 103 ? -13.157 -0.810 0.909 1.00 94.06 103 GLY A CA 1
ATOM 836 C C . GLY A 1 103 ? -13.180 -0.631 2.424 1.00 94.06 103 GLY A C 1
ATOM 837 O O . GLY A 1 103 ? -12.505 0.275 2.913 1.00 94.06 103 GLY A O 1
ATOM 838 N N . GLU A 1 104 ? -13.922 -1.443 3.180 1.00 96.88 104 GLU A N 1
ATOM 839 C CA . GLU A 1 104 ? -13.884 -1.373 4.643 1.00 96.88 104 GLU A CA 1
ATOM 840 C C . GLU A 1 104 ? -12.491 -1.746 5.169 1.00 96.88 104 GLU A C 1
ATOM 842 O O . GLU A 1 104 ? -11.902 -2.743 4.745 1.00 96.88 104 GLU A O 1
ATOM 847 N N . ILE A 1 105 ? -11.954 -0.951 6.098 1.00 97.19 105 ILE A N 1
ATOM 848 C CA . ILE A 1 105 ? -10.675 -1.260 6.742 1.00 97.19 105 ILE A CA 1
ATOM 849 C C . ILE A 1 105 ? -10.780 -2.544 7.576 1.00 97.19 105 ILE A C 1
ATOM 851 O O . ILE A 1 105 ? -11.723 -2.751 8.337 1.00 97.19 105 ILE A O 1
ATOM 855 N N . LEU A 1 106 ? -9.777 -3.404 7.446 1.00 96.94 106 LEU A N 1
ATOM 856 C CA . LEU A 1 106 ? -9.595 -4.600 8.257 1.00 96.94 106 LEU A CA 1
ATOM 857 C C . LEU A 1 106 ? -8.480 -4.357 9.259 1.00 96.94 106 LEU A C 1
ATOM 859 O O . LEU A 1 106 ? -7.403 -3.900 8.881 1.00 96.94 106 LEU A O 1
ATOM 863 N N . LEU A 1 107 ? -8.732 -4.693 10.522 1.00 97.38 107 LEU A N 1
ATOM 864 C CA . LEU A 1 107 ? -7.755 -4.599 11.599 1.00 97.38 107 LEU A CA 1
ATOM 865 C C . LEU A 1 107 ? -7.414 -6.002 12.086 1.00 97.38 107 LEU A C 1
ATOM 867 O O . LEU A 1 107 ? -8.307 -6.796 12.386 1.00 97.38 107 LEU A O 1
ATOM 871 N N . SER A 1 108 ? -6.121 -6.297 12.163 1.00 97.25 108 SER A N 1
ATOM 872 C CA . SER A 1 108 ? -5.626 -7.545 12.730 1.00 97.25 108 SER A CA 1
ATOM 873 C C . SER A 1 108 ? -6.026 -7.665 14.198 1.00 97.25 108 SER A C 1
ATOM 875 O O . SER A 1 108 ? -5.984 -6.684 14.945 1.00 97.25 108 SER A O 1
ATOM 877 N N . LYS A 1 109 ? -6.334 -8.886 14.649 1.00 96.12 109 LYS A N 1
ATOM 878 C CA . LYS A 1 109 ? -6.557 -9.173 16.076 1.00 96.12 109 LYS A CA 1
ATOM 879 C C . LYS A 1 109 ? -5.301 -8.978 16.930 1.00 96.12 109 LYS A C 1
ATOM 881 O O . LYS A 1 109 ? -5.414 -8.887 18.149 1.00 96.12 109 LYS A O 1
ATOM 886 N N . GLU A 1 110 ? -4.125 -8.908 16.306 1.00 96.94 110 GLU A N 1
ATOM 887 C CA . GLU A 1 110 ? -2.861 -8.604 16.981 1.00 96.94 110 GLU A CA 1
ATOM 888 C C . GLU A 1 110 ? -2.733 -7.116 17.356 1.00 96.94 110 GLU A C 1
ATOM 890 O O . GLU A 1 110 ? -1.893 -6.778 18.185 1.00 96.94 110 GLU A O 1
ATOM 895 N N . LEU A 1 111 ? -3.561 -6.220 16.796 1.00 95.81 111 LEU A N 1
ATOM 896 C CA . LEU A 1 111 ? -3.584 -4.807 17.184 1.00 95.81 111 LEU A CA 1
ATOM 897 C C . LEU A 1 111 ? -4.427 -4.599 18.444 1.00 95.81 111 LEU A C 1
ATOM 899 O O . LEU A 1 111 ? -5.661 -4.650 18.398 1.00 95.81 111 LEU A O 1
ATOM 903 N N . SER A 1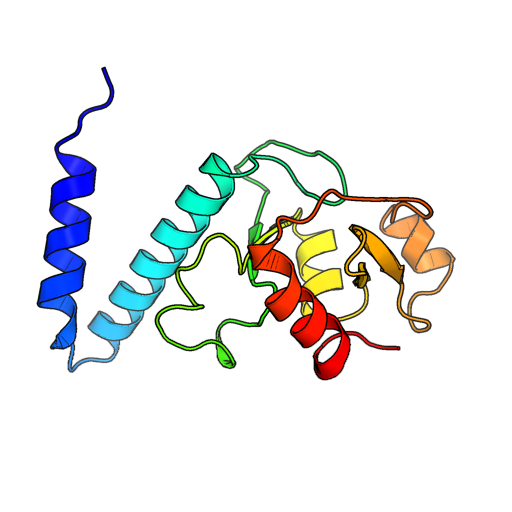 112 ? -3.775 -4.275 19.561 1.00 96.19 112 SER A N 1
ATOM 904 C CA . SER A 1 112 ? -4.485 -3.909 20.786 1.00 96.19 112 SER A CA 1
ATOM 905 C C . SER A 1 112 ? -5.258 -2.593 20.616 1.00 96.19 112 SER A C 1
ATOM 907 O O . SER A 1 112 ? -4.959 -1.773 19.745 1.00 96.19 112 SER A O 1
ATOM 909 N N . LEU A 1 113 ? -6.244 -2.342 21.482 1.00 95.75 113 LEU A N 1
ATOM 910 C CA . LEU A 1 113 ? -6.947 -1.050 21.499 1.00 95.75 113 LEU A CA 1
ATOM 911 C C . LEU A 1 113 ? -5.994 0.123 21.790 1.00 95.75 113 LEU A C 1
ATOM 913 O O . LEU A 1 113 ? -6.222 1.234 21.312 1.00 95.75 113 LEU A O 1
ATOM 917 N N . GLU A 1 114 ? -4.924 -0.125 22.550 1.00 97.06 114 GLU A N 1
ATOM 918 C CA . GLU A 1 114 ? -3.882 0.865 22.821 1.00 97.06 114 GLU A CA 1
ATOM 919 C C . GLU A 1 114 ? -3.095 1.196 21.549 1.00 97.06 114 GLU A C 1
ATOM 921 O O . GLU A 1 114 ? -2.952 2.375 21.229 1.00 97.06 114 GLU A O 1
ATOM 926 N N . ASP A 1 115 ? -2.691 0.188 20.768 1.00 96.81 115 ASP A N 1
ATOM 927 C CA . ASP A 1 115 ? -2.008 0.385 19.482 1.00 96.81 115 ASP A CA 1
ATOM 928 C C . ASP A 1 115 ? -2.892 1.153 18.498 1.00 96.81 115 ASP A C 1
ATOM 930 O O . ASP A 1 115 ? -2.464 2.134 17.885 1.00 96.81 115 ASP A O 1
ATOM 934 N N . GLN A 1 116 ? -4.158 0.743 18.374 1.00 96.19 116 GLN A N 1
ATOM 935 C CA . GLN A 1 116 ? -5.123 1.395 17.489 1.00 96.19 116 GLN A CA 1
ATOM 936 C C . GLN A 1 116 ? -5.317 2.870 17.861 1.00 96.19 116 GLN A C 1
ATOM 938 O O . GLN A 1 116 ? -5.352 3.733 16.980 1.00 96.19 116 GLN A O 1
ATOM 943 N N . SER A 1 117 ? -5.388 3.170 19.161 1.00 96.56 117 SER A N 1
ATOM 944 C CA . SER A 1 117 ? -5.473 4.536 19.681 1.00 96.56 117 SER A CA 1
ATOM 945 C C . SER A 1 117 ? -4.187 5.331 19.423 1.00 96.56 117 SER A C 1
ATOM 947 O O . SER A 1 117 ? -4.239 6.443 18.890 1.00 96.56 117 SER A O 1
ATOM 949 N N . PHE A 1 118 ? -3.023 4.749 19.728 1.00 97.31 118 PHE A N 1
ATOM 950 C CA . PHE A 1 118 ? -1.713 5.380 19.573 1.00 97.31 118 PHE A CA 1
ATOM 951 C C . PHE A 1 118 ? -1.424 5.756 18.115 1.00 97.31 118 PHE A C 1
ATOM 953 O O . PHE A 1 118 ? -1.070 6.901 17.820 1.00 97.31 118 PHE A O 1
ATOM 960 N N . PHE A 1 119 ? -1.644 4.821 17.187 1.00 96.31 119 PHE A N 1
ATOM 961 C CA . PHE A 1 119 ? -1.470 5.047 15.751 1.00 96.31 119 PHE A CA 1
ATOM 962 C C . PHE A 1 119 ? -2.636 5.808 15.107 1.00 96.31 119 PHE A C 1
ATOM 964 O O . PHE A 1 119 ? -2.560 6.146 13.924 1.00 96.31 119 PHE A O 1
ATOM 971 N N . LYS A 1 120 ? -3.690 6.123 15.874 1.00 96.00 120 LYS A N 1
ATOM 972 C CA . LYS A 1 120 ? -4.898 6.826 15.415 1.00 96.00 120 LYS A CA 1
ATOM 973 C C . LYS A 1 120 ? -5.543 6.132 14.215 1.00 96.00 120 LYS A C 1
ATOM 975 O O . LYS A 1 120 ? -5.911 6.778 13.233 1.00 96.00 120 LYS A O 1
ATOM 980 N N . ILE A 1 121 ? -5.649 4.808 14.295 1.00 95.50 121 ILE A N 1
ATOM 981 C CA . ILE A 1 121 ? -6.265 3.993 13.252 1.00 95.50 121 ILE A CA 1
ATOM 982 C C . ILE A 1 121 ? -7.775 4.271 13.250 1.00 95.50 121 ILE A C 1
ATOM 984 O O . ILE A 1 121 ? -8.429 4.101 14.287 1.00 95.50 121 ILE A O 1
ATOM 988 N N . PRO A 1 122 ? -8.357 4.708 12.120 1.00 93.50 122 PRO A N 1
ATOM 989 C CA . PRO A 1 122 ? -9.790 4.936 12.042 1.00 93.50 122 PRO A CA 1
ATOM 990 C C . PRO A 1 122 ? -10.542 3.605 12.161 1.00 93.50 122 PRO A C 1
ATOM 992 O O . PRO A 1 122 ? -10.291 2.674 11.405 1.00 93.50 122 PRO A O 1
ATOM 995 N N . GLN A 1 123 ? -11.490 3.536 13.095 1.00 85.56 123 GLN A N 1
ATOM 996 C CA . GLN A 1 123 ? -12.276 2.322 13.370 1.00 85.56 123 GLN A CA 1
ATOM 997 C C . GLN A 1 123 ? -13.334 2.030 12.295 1.00 85.56 123 GLN A C 1
ATOM 999 O O . GLN A 1 123 ? -13.740 0.889 12.110 1.00 85.56 123 GLN A O 1
ATOM 1004 N N . HIS A 1 124 ? -13.791 3.069 11.590 1.00 89.38 124 HIS A N 1
ATOM 1005 C CA . HIS A 1 124 ? -14.868 2.993 10.600 1.00 89.38 124 HIS A CA 1
ATOM 1006 C C . HIS A 1 124 ? -14.473 3.736 9.324 1.00 89.38 124 HIS A C 1
ATOM 1008 O O . HIS A 1 124 ? -15.087 4.734 8.943 1.00 89.38 124 HIS A O 1
ATOM 1014 N N . LEU A 1 125 ? -13.393 3.281 8.692 1.00 95.31 125 LEU A N 1
ATOM 1015 C CA . LEU A 1 125 ? -12.965 3.786 7.394 1.00 95.31 125 LEU A CA 1
ATOM 1016 C C . LEU A 1 125 ? -13.491 2.880 6.282 1.00 95.31 125 LEU A C 1
ATOM 1018 O O . LEU A 1 125 ? -13.292 1.669 6.319 1.00 95.31 125 LEU A O 1
ATOM 1022 N N . VAL A 1 126 ? -14.090 3.500 5.267 1.00 95.88 126 VAL A N 1
ATOM 1023 C CA . VAL A 1 126 ? -14.433 2.848 4.003 1.00 95.88 126 VAL A CA 1
ATOM 1024 C C . VAL A 1 126 ? -13.795 3.648 2.875 1.00 95.88 126 VAL A C 1
ATOM 1026 O O . VAL A 1 126 ? -14.165 4.801 2.634 1.00 95.88 126 VAL A O 1
ATOM 1029 N N . ILE A 1 127 ? -12.812 3.052 2.207 1.00 93.81 127 ILE A N 1
ATOM 1030 C CA . ILE A 1 127 ? -12.225 3.611 0.988 1.00 93.81 127 ILE A CA 1
ATOM 1031 C C . ILE A 1 127 ? -13.077 3.219 -0.225 1.00 93.81 127 ILE A C 1
ATOM 1033 O O . ILE A 1 127 ? -14.015 2.436 -0.120 1.00 93.81 127 ILE A O 1
ATOM 1037 N N . LYS A 1 128 ? -12.771 3.769 -1.402 1.00 94.06 128 LYS A N 1
ATOM 1038 C CA . LYS A 1 128 ? -13.394 3.348 -2.664 1.00 94.06 128 LYS A CA 1
ATOM 1039 C C . LYS A 1 128 ? -12.329 2.716 -3.557 1.00 94.06 128 LYS A C 1
ATOM 1041 O O . LYS A 1 128 ? -11.684 3.460 -4.298 1.00 94.06 128 LYS A O 1
ATOM 1046 N N . PRO A 1 129 ? -12.105 1.393 -3.466 1.00 93.50 129 PRO A N 1
ATOM 1047 C CA . PRO A 1 129 ? -11.143 0.721 -4.323 1.00 93.50 129 PRO A CA 1
ATOM 1048 C C . PRO A 1 129 ? -11.563 0.799 -5.791 1.00 93.50 129 PRO A C 1
ATOM 1050 O O . PRO A 1 129 ? -12.752 0.760 -6.123 1.00 93.50 129 PRO A O 1
ATOM 1053 N N . PHE A 1 130 ? -10.582 0.865 -6.683 1.00 95.25 130 PHE A N 1
ATOM 1054 C CA . PHE A 1 130 ? -10.811 0.661 -8.109 1.00 95.25 130 PHE A CA 1
ATOM 1055 C C . PHE A 1 130 ? -11.143 -0.809 -8.386 1.00 95.25 130 PHE A C 1
ATOM 1057 O O . PHE A 1 130 ? -10.708 -1.703 -7.665 1.00 95.25 130 PHE A O 1
ATOM 1064 N N . LEU A 1 131 ? -11.872 -1.095 -9.469 1.00 95.81 131 LEU A N 1
ATOM 1065 C CA . LEU A 1 131 ? -12.174 -2.484 -9.837 1.00 95.81 131 LEU A CA 1
ATOM 1066 C C . LEU A 1 131 ? -10.891 -3.308 -10.052 1.00 95.81 131 LEU A C 1
ATOM 1068 O O . LEU A 1 131 ? -10.814 -4.439 -9.591 1.00 95.81 131 LEU A O 1
ATOM 1072 N N . ALA A 1 132 ? -9.873 -2.700 -10.665 1.00 96.62 132 ALA A N 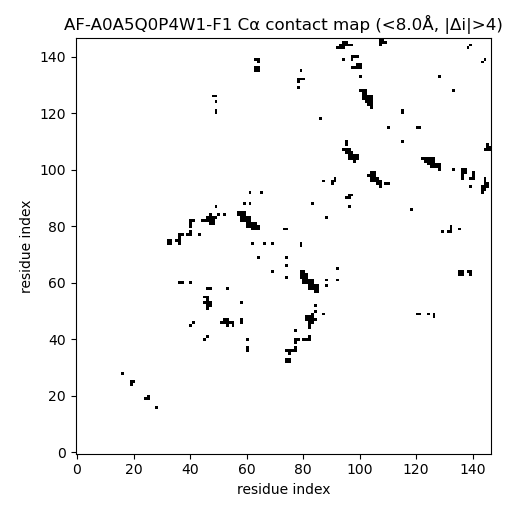1
ATOM 1073 C CA . ALA A 1 132 ? -8.563 -3.310 -10.892 1.00 96.62 132 ALA A CA 1
ATOM 1074 C C . ALA A 1 132 ? -7.731 -3.513 -9.607 1.00 96.62 132 ALA A C 1
ATOM 1076 O O . ALA A 1 132 ? -6.750 -4.241 -9.632 1.00 96.62 132 ALA A O 1
ATOM 1077 N N . GLN A 1 133 ? -8.113 -2.907 -8.475 1.00 97.06 133 GLN A N 1
ATOM 1078 C CA . GLN A 1 133 ? -7.456 -3.148 -7.182 1.00 97.06 133 GLN A CA 1
ATOM 1079 C C . GLN A 1 133 ? -7.925 -4.440 -6.504 1.00 97.06 133 GLN A C 1
ATOM 1081 O O . GLN A 1 133 ? -7.270 -4.893 -5.570 1.00 97.06 133 GLN A O 1
ATOM 1086 N N . LYS A 1 134 ? -9.059 -5.018 -6.924 1.00 96.44 134 LYS A N 1
ATOM 1087 C CA . LYS A 1 134 ? -9.700 -6.115 -6.186 1.00 96.44 134 LYS A CA 1
ATOM 1088 C C . LYS A 1 134 ? -8.832 -7.362 -6.086 1.00 96.44 134 LYS A C 1
ATOM 1090 O O . LYS A 1 134 ? -8.671 -7.864 -4.985 1.00 96.44 134 LYS A O 1
ATOM 1095 N N . GLU A 1 135 ? -8.227 -7.795 -7.189 1.00 97.19 135 GLU A N 1
ATOM 1096 C CA . GLU A 1 135 ? -7.364 -8.985 -7.202 1.00 97.19 135 GLU A CA 1
ATOM 1097 C C . GLU A 1 135 ? -6.144 -8.808 -6.282 1.00 97.19 135 GLU A C 1
ATOM 1099 O O . GLU A 1 135 ? -5.761 -9.722 -5.555 1.00 97.19 135 GLU A O 1
ATOM 1104 N N . TYR A 1 136 ? -5.566 -7.603 -6.236 1.00 98.44 136 TYR A N 1
ATOM 1105 C CA . TYR A 1 136 ? -4.467 -7.310 -5.317 1.00 98.44 136 TYR A CA 1
ATOM 1106 C C . TYR A 1 136 ? -4.924 -7.268 -3.856 1.00 98.44 136 TYR A C 1
ATOM 1108 O O . TYR A 1 136 ? -4.203 -7.742 -2.982 1.00 98.44 136 TYR A O 1
ATOM 1116 N N . LEU A 1 137 ? -6.105 -6.709 -3.576 1.00 98.06 137 LEU A N 1
ATOM 1117 C CA . LEU A 1 137 ? -6.667 -6.678 -2.223 1.00 98.06 137 LEU A CA 1
ATOM 1118 C C . LEU A 1 137 ? -7.038 -8.079 -1.724 1.00 98.06 137 LEU A C 1
ATOM 1120 O O . LEU A 1 137 ? -6.791 -8.371 -0.558 1.00 98.06 137 LEU A O 1
ATOM 1124 N N . GLU A 1 138 ? -7.565 -8.947 -2.593 1.00 97.94 138 GLU A N 1
ATOM 1125 C CA . GLU A 1 138 ? -7.772 -10.374 -2.303 1.00 97.94 138 GLU A CA 1
ATOM 1126 C C . GLU A 1 138 ? -6.446 -11.042 -1.939 1.00 97.94 138 GLU A C 1
ATOM 1128 O O . GLU A 1 138 ? -6.333 -11.631 -0.869 1.00 97.94 138 GLU A O 1
ATOM 1133 N N . PHE A 1 139 ? -5.402 -10.844 -2.753 1.00 98.38 139 PHE A N 1
ATOM 1134 C CA . PHE A 1 139 ? -4.071 -11.364 -2.444 1.00 98.38 139 PHE A CA 1
ATOM 1135 C C . PHE A 1 139 ? -3.542 -10.858 -1.095 1.00 98.38 139 PHE A C 1
ATOM 1137 O O . PHE A 1 139 ? -3.015 -11.633 -0.302 1.00 98.38 139 PHE A O 1
ATOM 1144 N N . HIS A 1 140 ? -3.642 -9.552 -0.823 1.00 98.38 140 HIS A N 1
ATOM 1145 C CA . HIS A 1 140 ? -3.160 -8.988 0.441 1.00 98.38 140 HIS A CA 1
ATOM 1146 C C . HIS A 1 140 ? -3.924 -9.572 1.631 1.00 98.38 140 HIS A C 1
ATOM 1148 O O . HIS A 1 140 ? -3.307 -9.911 2.638 1.00 98.38 140 HIS A O 1
ATOM 1154 N N . PHE A 1 141 ? -5.239 -9.748 1.499 1.00 97.38 141 PHE A N 1
ATOM 1155 C CA . PHE A 1 141 ? -6.065 -10.381 2.520 1.00 97.38 141 PHE A CA 1
ATOM 1156 C C . PHE A 1 141 ? -5.674 -11.844 2.777 1.00 97.38 141 PHE A C 1
ATOM 1158 O O . PHE A 1 141 ? -5.556 -12.235 3.935 1.00 97.38 141 PHE A O 1
ATOM 1165 N N . ASP A 1 142 ? -5.445 -12.628 1.725 1.00 97.19 142 ASP A N 1
ATOM 1166 C CA . ASP A 1 142 ? -5.162 -14.061 1.849 1.00 97.19 142 ASP A CA 1
ATOM 1167 C C . ASP A 1 142 ? -3.721 -14.350 2.309 1.00 97.19 142 ASP A C 1
ATOM 1169 O O . ASP A 1 142 ? -3.494 -15.263 3.102 1.00 97.19 142 ASP A O 1
ATOM 1173 N N . GLU A 1 143 ? -2.741 -13.569 1.839 1.00 97.62 143 GLU A N 1
ATOM 1174 C CA . GLU A 1 143 ? -1.314 -13.901 1.979 1.00 97.62 143 GLU A CA 1
ATOM 1175 C C . GLU A 1 143 ? -0.548 -12.996 2.957 1.00 97.62 143 GLU A C 1
ATOM 1177 O O . GLU A 1 143 ? 0.512 -13.382 3.457 1.00 97.62 143 GLU A O 1
ATOM 1182 N N . ILE A 1 144 ? -1.033 -11.774 3.213 1.00 98.00 144 ILE A N 1
ATOM 1183 C CA . ILE A 1 144 ? -0.302 -10.762 4.000 1.00 98.00 144 ILE A CA 1
ATOM 1184 C C . ILE A 1 144 ? -1.020 -10.428 5.306 1.00 98.00 144 ILE A C 1
ATOM 1186 O O . ILE A 1 144 ? -0.369 -10.271 6.342 1.00 98.00 144 ILE A O 1
ATOM 1190 N N . PHE A 1 145 ? -2.346 -10.292 5.276 1.00 98.25 145 PHE A N 1
ATOM 1191 C CA . PHE A 1 145 ? -3.137 -9.872 6.424 1.00 98.25 145 PHE A CA 1
ATOM 1192 C C . PHE A 1 145 ? -3.079 -10.886 7.576 1.00 98.25 145 PHE A C 1
ATOM 1194 O O . PHE A 1 145 ? -3.232 -12.093 7.408 1.00 98.25 145 PHE A O 1
ATOM 1201 N N . ARG A 1 146 ? -2.890 -10.369 8.791 1.00 96.81 146 ARG A N 1
ATOM 1202 C CA . ARG A 1 146 ? -2.814 -11.155 10.026 1.00 96.81 146 ARG A CA 1
ATOM 1203 C C . ARG A 1 146 ? -4.199 -11.270 10.659 1.00 96.81 146 ARG A C 1
ATOM 1205 O O . ARG A 1 146 ? -4.579 -10.431 11.479 1.00 96.81 146 ARG A O 1
ATOM 1212 N N . SER A 1 147 ? -4.963 -12.280 10.251 1.00 86.31 147 SER A N 1
ATOM 1213 C CA . SER A 1 147 ? -6.348 -12.525 10.698 1.00 86.31 147 SER A CA 1
ATOM 1214 C C . SER A 1 147 ? -6.506 -12.865 12.180 1.00 86.31 147 SER A C 1
ATOM 1216 O O . SER A 1 147 ? -5.659 -13.617 12.700 1.00 86.31 147 SER A O 1
#

Mean predicted aligned error: 6.8 Å

Foldseek 3Di:
DPDPVPVVVLVVVVVVLPPDDDPVSVVVVLVSLLVLLLVLLCVVPQAAQFPRHRPSVQWDWAFLQHPVRDDPCSSNDNLRTGIHGPLVSVCLQQQQWAAALQQWIDGAPPQDPVNCVVSVGDPGDGGHRDPSNHVSSVCSVVPRHHD